Protein AF-A0A9Q3B986-F1 (afdb_monomer_lite)

Structure (mmCIF, N/CA/C/O backbone):
data_AF-A0A9Q3B986-F1
#
_entry.id   AF-A0A9Q3B986-F1
#
loop_
_atom_site.group_PDB
_atom_site.id
_atom_site.type_symbol
_atom_site.label_atom_id
_atom_site.label_alt_id
_atom_site.label_comp_id
_atom_site.label_asym_id
_atom_site.label_entity_id
_atom_site.label_seq_id
_atom_site.pdbx_PDB_ins_code
_atom_site.Cartn_x
_atom_site.Cartn_y
_atom_site.Cartn_z
_atom_site.occupancy
_atom_site.B_iso_or_equiv
_atom_site.auth_seq_id
_atom_site.auth_comp_id
_atom_site.auth_asym_id
_atom_site.auth_atom_id
_atom_site.pdbx_PDB_model_num
ATOM 1 N N . MET A 1 1 ? 5.944 -18.901 -6.365 1.00 56.12 1 MET A N 1
ATOM 2 C CA . MET A 1 1 ? 6.636 -17.695 -5.849 1.00 56.12 1 MET A CA 1
ATOM 3 C C . MET A 1 1 ? 8.164 -17.762 -5.962 1.00 56.12 1 MET A C 1
ATOM 5 O O . MET A 1 1 ? 8.717 -16.935 -6.670 1.00 56.12 1 MET A O 1
ATOM 9 N N . GLN A 1 2 ? 8.873 -18.725 -5.345 1.00 60.28 2 GLN A N 1
ATOM 10 C CA . GLN A 1 2 ? 10.350 -18.804 -5.458 1.00 60.28 2 GLN A CA 1
ATOM 11 C C . GLN A 1 2 ? 10.852 -18.953 -6.907 1.00 60.28 2 GLN A C 1
ATOM 13 O O . GLN A 1 2 ? 11.897 -18.411 -7.258 1.00 60.28 2 GLN A O 1
ATOM 18 N N . GLN A 1 3 ? 10.091 -19.646 -7.758 1.00 67.38 3 GLN A N 1
ATOM 19 C CA . GLN A 1 3 ? 10.467 -19.887 -9.152 1.00 67.38 3 GLN A CA 1
ATOM 20 C C . GLN A 1 3 ? 10.405 -18.614 -10.018 1.00 67.38 3 GLN A C 1
ATOM 22 O O . GLN A 1 3 ? 11.360 -18.342 -10.735 1.00 67.38 3 GLN A O 1
ATOM 27 N N . GLU A 1 4 ? 9.364 -17.781 -9.888 1.00 67.56 4 GLU A N 1
ATOM 28 C CA . GLU A 1 4 ? 9.246 -16.496 -10.610 1.00 67.56 4 GLU A CA 1
ATOM 29 C C . GLU A 1 4 ? 10.323 -15.491 -10.194 1.00 67.56 4 GLU A C 1
ATOM 31 O O . GLU A 1 4 ? 10.948 -14.864 -11.045 1.00 67.56 4 GLU A O 1
ATOM 36 N N . TYR A 1 5 ? 10.608 -15.387 -8.892 1.00 70.44 5 TYR A N 1
ATOM 37 C CA . TYR A 1 5 ? 11.713 -14.560 -8.400 1.00 70.44 5 TYR A CA 1
ATOM 38 C C . TYR A 1 5 ? 13.069 -15.043 -8.918 1.00 70.44 5 TYR A C 1
ATOM 40 O O . TYR A 1 5 ? 13.911 -14.229 -9.289 1.00 70.44 5 TYR A O 1
ATOM 48 N N . SER A 1 6 ? 13.283 -16.362 -8.964 1.00 77.69 6 SER A N 1
ATOM 49 C CA . SER A 1 6 ? 14.508 -16.939 -9.523 1.00 77.69 6 SER A CA 1
ATOM 50 C C . SER A 1 6 ? 14.658 -16.597 -11.005 1.00 77.69 6 SER A C 1
ATOM 52 O O . SER A 1 6 ? 15.752 -16.232 -11.433 1.00 77.69 6 SER A O 1
ATOM 54 N N . THR A 1 7 ? 13.570 -16.656 -11.776 1.00 82.25 7 THR A N 1
ATOM 55 C CA . THR A 1 7 ? 13.561 -16.271 -13.192 1.00 82.25 7 THR A CA 1
ATOM 56 C C . THR A 1 7 ? 13.873 -14.786 -13.369 1.00 82.25 7 THR A C 1
ATOM 58 O O . THR A 1 7 ? 14.838 -14.463 -14.058 1.00 82.25 7 THR A O 1
ATOM 61 N N . LEU A 1 8 ? 13.163 -13.887 -12.678 1.00 78.56 8 LEU A N 1
ATOM 62 C CA . LEU A 1 8 ? 13.406 -12.439 -12.762 1.00 78.56 8 LEU A CA 1
ATOM 63 C C . LEU A 1 8 ? 14.832 -12.060 -12.343 1.00 78.56 8 LEU A C 1
ATOM 65 O O . LEU A 1 8 ? 15.466 -11.199 -12.952 1.00 78.56 8 LEU A O 1
ATOM 69 N N . TYR A 1 9 ? 15.375 -12.724 -11.321 1.00 78.56 9 TYR A N 1
ATOM 70 C CA . TYR A 1 9 ? 16.749 -12.491 -10.891 1.00 78.56 9 TYR A CA 1
ATOM 71 C C . TYR A 1 9 ? 17.770 -12.954 -11.941 1.00 78.56 9 TYR A C 1
ATOM 73 O O . TYR A 1 9 ? 18.740 -12.245 -12.210 1.00 78.56 9 TYR A O 1
ATOM 81 N N . LYS A 1 10 ? 17.543 -14.107 -12.586 1.00 82.69 10 LYS A N 1
ATOM 82 C CA . LYS A 1 10 ? 18.378 -14.582 -13.703 1.00 82.69 10 LYS A CA 1
ATOM 83 C C . LYS A 1 10 ? 18.312 -13.632 -14.901 1.00 82.69 10 LYS A C 1
ATOM 85 O O . LYS A 1 10 ? 19.354 -13.304 -15.468 1.00 82.69 10 LYS A O 1
ATOM 90 N N . GLU A 1 11 ? 17.122 -13.145 -15.248 1.00 79.50 11 GLU A N 1
ATOM 91 C CA . GLU A 1 11 ? 16.932 -12.138 -16.299 1.00 79.50 11 GLU A CA 1
ATOM 92 C C . GLU A 1 11 ? 17.700 -10.852 -15.985 1.00 79.50 11 GLU A C 1
ATOM 94 O O . GLU A 1 11 ? 18.452 -10.357 -16.829 1.00 79.50 11 GLU A O 1
ATOM 99 N N . PHE A 1 12 ? 17.606 -10.357 -14.748 1.00 79.38 12 PHE A N 1
ATOM 100 C CA . PHE A 1 12 ? 18.385 -9.211 -14.288 1.00 79.38 12 PHE A CA 1
ATOM 101 C C . PHE A 1 12 ? 19.894 -9.437 -14.431 1.00 79.38 12 PHE A C 1
ATOM 103 O O . PHE A 1 12 ? 20.585 -8.594 -15.006 1.00 79.38 12 PHE A O 1
ATOM 110 N N . LEU A 1 13 ? 20.419 -10.579 -13.976 1.00 81.50 13 LEU A N 1
ATOM 111 C CA . LEU A 1 13 ? 21.844 -10.886 -14.128 1.00 81.50 13 LEU A CA 1
ATOM 112 C C . LEU A 1 13 ? 22.276 -10.877 -15.601 1.00 81.50 13 LEU A C 1
ATOM 114 O O . LEU A 1 13 ? 23.332 -10.329 -15.915 1.00 81.50 13 LEU A O 1
ATOM 118 N N . SER A 1 14 ? 21.438 -11.406 -16.498 1.00 79.94 14 SER A N 1
ATOM 119 C CA . SER A 1 14 ? 21.703 -11.429 -17.942 1.00 79.94 14 SER A CA 1
ATOM 120 C C . SER A 1 14 ? 21.610 -10.054 -18.615 1.00 79.94 14 SER A C 1
ATOM 122 O O . SER A 1 14 ? 22.252 -9.830 -19.635 1.00 79.94 14 SER A O 1
ATOM 124 N N . SER A 1 15 ? 20.842 -9.113 -18.056 1.00 76.88 15 SER A N 1
ATOM 125 C CA . SER A 1 15 ? 20.649 -7.781 -18.650 1.00 76.88 15 SER A CA 1
ATOM 126 C C . SER A 1 15 ? 21.827 -6.831 -18.495 1.00 76.88 15 SER A C 1
ATOM 128 O O . SER A 1 15 ? 21.929 -5.863 -19.244 1.00 76.88 15 SER A O 1
ATOM 130 N N . LYS A 1 16 ? 22.755 -7.117 -17.573 1.00 72.81 16 LYS A N 1
ATOM 131 C CA . LYS A 1 16 ? 23.947 -6.284 -17.351 1.00 72.81 16 LYS A CA 1
ATOM 132 C C . LYS A 1 16 ? 24.816 -6.129 -18.604 1.00 72.81 16 LYS A C 1
ATOM 134 O O . LYS A 1 16 ? 25.540 -5.146 -18.710 1.00 72.81 16 LYS A O 1
ATOM 139 N N . SER A 1 17 ? 24.741 -7.075 -19.541 1.00 72.56 17 SER A N 1
ATOM 140 C CA . SER A 1 17 ? 25.486 -7.062 -20.804 1.00 72.56 17 SER A CA 1
ATOM 141 C C . SER A 1 17 ? 24.682 -6.561 -22.010 1.00 72.56 17 SER A C 1
ATOM 143 O O . SER A 1 17 ? 25.245 -6.458 -23.096 1.00 72.56 17 SER A O 1
ATOM 145 N N . LYS A 1 18 ? 23.389 -6.243 -21.853 1.00 72.25 18 LYS A N 1
ATOM 146 C CA . LYS A 1 18 ? 22.462 -5.960 -22.968 1.00 72.25 18 LYS A CA 1
ATOM 147 C C . LYS A 1 18 ? 22.098 -4.476 -23.140 1.00 72.25 18 LYS A C 1
ATOM 149 O O . LYS A 1 18 ? 21.219 -4.133 -23.922 1.00 72.25 18 LYS A O 1
ATOM 154 N N . GLY A 1 19 ? 22.798 -3.588 -22.435 1.00 78.12 19 GLY A N 1
ATOM 155 C CA . GLY A 1 19 ? 22.613 -2.137 -22.520 1.00 78.12 19 GLY A CA 1
ATOM 156 C C . GLY A 1 19 ? 21.690 -1.552 -21.437 1.00 78.12 19 GLY A C 1
ATOM 157 O O . GLY A 1 19 ? 21.010 -2.284 -20.714 1.00 78.12 19 GLY A O 1
ATOM 158 N N . PRO A 1 20 ? 21.677 -0.214 -21.289 1.00 81.56 20 PRO A N 1
ATOM 159 C CA . PRO A 1 20 ? 21.067 0.460 -20.141 1.00 81.56 20 PRO A CA 1
ATOM 160 C C . PRO A 1 20 ? 19.541 0.295 -20.067 1.00 81.56 20 PRO A C 1
ATOM 162 O O . PRO A 1 20 ? 19.013 0.122 -18.973 1.00 81.56 20 PRO A O 1
ATOM 165 N N . GLY A 1 21 ? 18.829 0.289 -21.200 1.00 82.88 21 GLY A N 1
ATOM 166 C CA . GLY A 1 21 ? 17.364 0.167 -21.216 1.00 82.88 21 GLY A CA 1
ATOM 167 C C . GLY A 1 21 ? 16.858 -1.153 -20.622 1.00 82.88 21 GLY A C 1
ATOM 168 O O . GLY A 1 21 ? 16.011 -1.157 -19.730 1.00 82.88 21 GLY A O 1
ATOM 169 N N . GLU A 1 22 ? 17.424 -2.286 -21.051 1.00 79.75 22 GLU A N 1
ATOM 170 C CA . GLU A 1 22 ? 17.047 -3.609 -20.532 1.00 79.75 22 GLU A CA 1
ATOM 171 C C . GLU A 1 22 ? 17.463 -3.793 -19.066 1.00 79.75 22 GLU A C 1
ATOM 173 O O . GLU A 1 22 ? 16.724 -4.393 -18.281 1.00 79.75 22 GLU A O 1
ATOM 178 N N . PHE A 1 23 ? 18.600 -3.216 -18.672 1.00 79.81 23 PHE A N 1
ATOM 179 C CA . PHE A 1 23 ? 19.047 -3.202 -17.283 1.00 79.81 23 PHE A CA 1
ATOM 180 C C . PHE A 1 23 ? 18.061 -2.466 -16.362 1.00 79.81 23 PHE A C 1
ATOM 182 O O . PHE A 1 23 ? 17.619 -3.035 -15.361 1.00 79.81 23 PHE A O 1
ATOM 189 N N . PHE A 1 24 ? 17.661 -1.235 -16.704 1.00 82.88 24 PHE A N 1
ATOM 190 C CA . PHE A 1 24 ? 16.711 -0.463 -15.894 1.00 82.88 24 PHE A CA 1
ATOM 191 C C . PHE A 1 24 ? 15.322 -1.100 -15.856 1.00 82.88 24 PHE A C 1
ATOM 193 O O . PHE A 1 24 ? 14.713 -1.164 -14.787 1.00 82.88 24 PHE A O 1
ATOM 200 N N . ARG A 1 25 ? 14.849 -1.653 -16.979 1.00 84.06 25 ARG A N 1
ATOM 201 C CA . ARG A 1 25 ? 13.587 -2.404 -17.026 1.00 84.06 25 ARG A CA 1
ATOM 202 C C . ARG A 1 25 ? 13.590 -3.578 -16.047 1.00 84.06 25 ARG A C 1
ATOM 204 O O . ARG A 1 25 ? 12.630 -3.765 -15.302 1.00 84.06 25 ARG A O 1
ATOM 211 N N . ASN A 1 26 ? 14.677 -4.347 -16.001 1.00 83.12 26 ASN A N 1
ATOM 212 C CA . ASN A 1 26 ? 14.770 -5.500 -15.107 1.00 83.12 26 ASN A CA 1
ATOM 213 C C . ASN A 1 26 ? 14.962 -5.101 -13.637 1.00 83.12 26 ASN A C 1
ATOM 215 O O . ASN A 1 26 ? 14.425 -5.775 -12.758 1.00 83.12 26 ASN A O 1
ATOM 219 N N . ILE A 1 27 ? 15.641 -3.983 -13.351 1.00 85.56 27 ILE A N 1
ATOM 220 C CA . ILE A 1 27 ? 15.633 -3.391 -12.003 1.00 85.56 27 ILE A CA 1
ATOM 221 C C . ILE A 1 27 ? 14.206 -3.037 -11.589 1.00 85.56 27 ILE A C 1
ATOM 223 O O . ILE A 1 27 ? 13.799 -3.384 -10.482 1.00 85.56 27 ILE A O 1
ATOM 227 N N . ASN A 1 28 ? 13.442 -2.383 -12.465 1.00 84.69 28 ASN A N 1
ATOM 228 C CA . ASN A 1 28 ? 12.075 -1.980 -12.159 1.00 84.69 28 ASN A CA 1
ATOM 229 C C . ASN A 1 28 ? 11.180 -3.201 -11.879 1.00 84.69 28 ASN A C 1
ATOM 231 O O . ASN A 1 28 ? 10.502 -3.253 -10.853 1.00 84.69 28 ASN A O 1
ATOM 235 N N . LYS A 1 29 ? 11.278 -4.252 -12.709 1.00 84.44 29 LYS A N 1
ATOM 236 C CA . LYS A 1 29 ? 10.604 -5.545 -12.477 1.00 84.44 29 LYS A CA 1
ATOM 237 C C . LYS A 1 29 ? 10.933 -6.128 -11.105 1.00 84.44 29 LYS A C 1
ATOM 239 O O . LYS A 1 29 ? 10.025 -6.519 -10.371 1.00 84.44 29 LYS A O 1
ATOM 244 N N . LEU A 1 30 ? 12.216 -6.144 -10.733 1.00 86.56 30 LEU A N 1
ATOM 245 C CA . LEU A 1 30 ? 12.651 -6.626 -9.423 1.00 86.56 30 LEU A CA 1
ATOM 246 C C . LEU A 1 30 ? 12.109 -5.767 -8.275 1.00 86.56 30 LEU A C 1
ATOM 248 O O . LEU A 1 30 ? 11.679 -6.308 -7.257 1.00 86.56 30 LEU A O 1
ATOM 252 N N . GLN A 1 31 ? 12.106 -4.440 -8.416 1.00 87.69 31 GLN A N 1
ATOM 253 C CA . GLN A 1 31 ? 11.558 -3.528 -7.407 1.00 87.69 31 GLN A CA 1
ATOM 254 C C . GLN A 1 31 ? 10.060 -3.762 -7.192 1.00 87.69 31 GLN A C 1
ATOM 256 O O . GLN A 1 31 ? 9.601 -3.835 -6.050 1.00 87.69 31 GLN A O 1
ATOM 261 N N . ILE A 1 32 ? 9.311 -3.913 -8.282 1.00 87.50 32 ILE A N 1
ATOM 262 C CA . ILE A 1 32 ? 7.867 -4.139 -8.286 1.00 87.50 32 ILE A CA 1
ATOM 263 C C . ILE A 1 32 ? 7.536 -5.491 -7.651 1.00 87.50 32 ILE A C 1
ATOM 265 O O . ILE A 1 32 ? 6.763 -5.541 -6.688 1.00 87.50 32 ILE A O 1
ATOM 269 N N . CYS A 1 33 ? 8.169 -6.578 -8.108 1.00 87.00 33 CYS A N 1
ATOM 270 C CA . CYS A 1 33 ? 7.881 -7.914 -7.590 1.00 87.00 33 CYS A CA 1
ATOM 271 C C . CYS A 1 33 ? 8.244 -8.042 -6.107 1.00 87.00 33 CYS A C 1
ATOM 273 O O . CYS A 1 33 ? 7.479 -8.648 -5.359 1.00 87.00 33 CYS A O 1
ATOM 275 N N . SER A 1 34 ? 9.327 -7.379 -5.665 1.00 89.44 34 SER A N 1
ATOM 276 C CA . SER A 1 34 ? 9.777 -7.325 -4.262 1.00 89.44 34 SER A CA 1
ATOM 277 C C . SER A 1 34 ? 8.752 -6.716 -3.301 1.00 89.44 34 SER A C 1
ATOM 279 O O . SER A 1 34 ? 8.888 -6.860 -2.085 1.00 89.44 34 SER A O 1
ATOM 281 N N . ASN A 1 35 ? 7.746 -5.994 -3.806 1.00 91.00 35 ASN A N 1
ATOM 282 C CA . ASN A 1 35 ? 6.621 -5.540 -2.993 1.00 91.00 35 ASN A CA 1
ATOM 283 C C . ASN A 1 35 ? 5.559 -6.631 -2.853 1.00 91.00 35 ASN A C 1
ATOM 285 O O . ASN A 1 35 ? 5.119 -6.898 -1.736 1.00 91.00 35 ASN A O 1
ATOM 289 N N . HIS A 1 36 ? 5.157 -7.262 -3.957 1.00 90.25 36 HIS A N 1
ATOM 290 C CA . HIS A 1 36 ? 4.198 -8.365 -3.976 1.00 90.25 36 HIS A CA 1
ATOM 291 C C . HIS A 1 36 ? 4.232 -9.075 -5.341 1.00 90.25 36 HIS A C 1
ATOM 293 O O . HIS A 1 36 ? 4.329 -8.416 -6.371 1.00 90.25 36 HIS A O 1
ATOM 299 N N . HIS A 1 37 ? 4.094 -10.405 -5.385 1.00 84.25 37 HIS A N 1
ATOM 300 C CA . HIS A 1 37 ? 4.183 -11.172 -6.642 1.00 84.25 37 HIS A CA 1
ATOM 301 C C . HIS A 1 37 ? 3.116 -10.762 -7.678 1.00 84.25 37 HIS A C 1
ATOM 303 O O . HIS A 1 37 ? 3.424 -10.586 -8.851 1.00 84.25 37 HIS A O 1
ATOM 309 N N . MET A 1 38 ? 1.884 -10.485 -7.236 1.00 84.31 38 MET A N 1
ATOM 310 C CA . MET A 1 38 ? 0.805 -9.981 -8.107 1.00 84.31 38 MET A CA 1
ATOM 311 C C . MET A 1 38 ? 1.071 -8.613 -8.756 1.00 84.31 38 MET A C 1
ATOM 313 O O . MET A 1 38 ? 0.300 -8.188 -9.611 1.00 84.31 38 MET A O 1
ATOM 317 N N . MET A 1 39 ? 2.130 -7.904 -8.357 1.00 84.69 39 MET A N 1
ATOM 318 C CA . MET A 1 39 ? 2.512 -6.639 -8.983 1.00 84.69 39 MET A CA 1
ATOM 319 C C . MET A 1 39 ? 3.213 -6.841 -10.333 1.00 84.69 39 MET A C 1
ATOM 321 O O . MET A 1 39 ? 3.347 -5.894 -11.092 1.00 84.69 39 MET A O 1
ATOM 325 N N . ILE A 1 40 ? 3.666 -8.054 -10.663 1.00 76.81 40 ILE A N 1
ATOM 326 C CA . ILE A 1 40 ? 4.392 -8.314 -11.918 1.00 76.81 40 ILE A CA 1
ATOM 327 C C . ILE A 1 40 ? 3.496 -8.053 -13.140 1.00 76.81 40 ILE A C 1
ATOM 329 O O . ILE A 1 40 ? 3.945 -7.463 -14.121 1.00 76.81 40 ILE A O 1
ATOM 333 N N . ASN A 1 41 ? 2.212 -8.410 -13.052 1.00 63.91 41 ASN A N 1
ATOM 334 C CA . ASN A 1 41 ? 1.269 -8.245 -14.159 1.00 63.91 41 ASN A CA 1
ATOM 335 C C . ASN A 1 41 ? 0.897 -6.780 -14.425 1.00 63.91 41 ASN A C 1
ATOM 337 O O . ASN A 1 41 ? 0.442 -6.483 -15.520 1.00 63.91 41 ASN A O 1
ATOM 341 N N . SER A 1 42 ? 1.141 -5.851 -13.489 1.00 57.78 42 SER A N 1
ATOM 342 C CA . SER A 1 42 ? 0.874 -4.425 -13.733 1.00 57.78 42 SER A CA 1
ATOM 343 C C . SER A 1 42 ? 1.890 -3.766 -14.670 1.00 57.78 42 SER A C 1
ATOM 345 O O . SER A 1 42 ? 1.721 -2.604 -15.015 1.00 57.78 42 SER A O 1
ATOM 347 N N . MET A 1 43 ? 2.966 -4.465 -15.051 1.00 51.56 43 MET A N 1
ATOM 348 C CA . MET A 1 43 ? 3.916 -3.975 -16.057 1.00 51.56 43 MET A CA 1
ATOM 349 C C . MET A 1 43 ? 3.507 -4.328 -17.487 1.00 51.56 43 MET A C 1
ATOM 351 O O . MET A 1 43 ? 3.888 -3.609 -18.402 1.00 51.56 43 MET A O 1
ATOM 355 N N . ALA A 1 44 ? 2.712 -5.387 -17.681 1.00 48.78 44 ALA A N 1
ATOM 356 C CA . ALA A 1 44 ? 2.218 -5.755 -19.008 1.00 48.78 44 ALA A CA 1
ATOM 357 C C . ALA A 1 44 ? 1.320 -4.658 -19.611 1.00 48.78 44 ALA A C 1
ATOM 359 O O . ALA A 1 44 ? 1.290 -4.499 -20.826 1.00 48.78 44 ALA A O 1
ATOM 360 N N . ASP A 1 45 ? 0.665 -3.866 -18.756 1.00 42.19 45 ASP A N 1
ATOM 361 C CA . ASP A 1 45 ? -0.163 -2.729 -19.167 1.00 42.19 45 ASP A CA 1
ATOM 362 C C . ASP A 1 45 ? 0.661 -1.460 -19.466 1.00 42.19 45 ASP A C 1
ATOM 364 O O . ASP A 1 45 ? 0.199 -0.593 -20.200 1.00 42.19 45 ASP A O 1
ATOM 368 N N . ALA A 1 46 ? 1.881 -1.341 -18.926 1.00 46.03 46 ALA A N 1
ATOM 369 C CA . ALA A 1 46 ? 2.747 -0.169 -19.115 1.00 46.03 46 ALA A CA 1
ATOM 370 C C . ALA A 1 46 ? 3.691 -0.299 -20.326 1.00 46.03 46 ALA A C 1
ATOM 372 O O . ALA A 1 46 ? 4.114 0.709 -20.884 1.00 46.03 46 ALA A O 1
ATOM 373 N N . ASP A 1 47 ? 3.998 -1.526 -20.760 1.00 42.97 47 ASP A N 1
ATOM 374 C CA . ASP A 1 47 ? 4.865 -1.803 -21.916 1.00 42.97 47 ASP A CA 1
ATOM 375 C C . ASP A 1 47 ? 4.155 -1.574 -23.283 1.00 42.97 47 ASP A C 1
ATOM 377 O O . ASP A 1 47 ? 4.757 -1.802 -24.333 1.00 42.97 47 ASP A O 1
ATOM 381 N N . LEU A 1 48 ? 2.891 -1.117 -23.303 1.00 40.09 48 LEU A N 1
ATOM 382 C CA . LEU A 1 48 ? 2.136 -0.804 -24.531 1.00 40.09 48 LEU A CA 1
ATOM 383 C C . LEU A 1 48 ? 2.215 0.667 -24.983 1.00 40.09 48 LEU A C 1
ATOM 385 O O . LEU A 1 48 ? 1.746 0.968 -26.078 1.00 40.09 48 LEU A O 1
ATOM 389 N N . GLU A 1 49 ? 2.807 1.580 -24.206 1.00 43.34 49 GLU A N 1
ATOM 390 C CA . GLU A 1 49 ? 2.807 3.016 -24.555 1.00 43.34 49 GLU A CA 1
ATOM 391 C C . GLU A 1 49 ? 3.984 3.484 -25.437 1.00 43.34 49 GLU A C 1
ATOM 393 O O . GLU A 1 49 ? 4.017 4.644 -25.840 1.00 43.34 49 GLU A O 1
ATOM 398 N N . ASP A 1 50 ? 4.901 2.593 -25.831 1.00 40.75 50 ASP A N 1
ATOM 399 C CA . ASP A 1 50 ? 6.050 2.940 -26.691 1.00 40.75 50 ASP A CA 1
ATOM 400 C C . ASP A 1 50 ? 5.806 2.729 -28.204 1.00 40.75 50 ASP A C 1
ATOM 402 O O . ASP A 1 50 ? 6.756 2.704 -28.988 1.00 40.75 50 ASP A O 1
ATOM 406 N N . ASN A 1 51 ? 4.551 2.616 -28.661 1.00 37.41 51 ASN A N 1
ATOM 407 C CA . ASN A 1 51 ? 4.231 2.611 -30.096 1.00 37.41 51 ASN A CA 1
ATOM 408 C C . ASN A 1 51 ? 3.173 3.663 -30.466 1.00 37.41 51 ASN A C 1
ATOM 410 O O . ASN A 1 51 ? 2.030 3.620 -30.029 1.00 37.41 51 ASN A O 1
ATOM 414 N N . GLU A 1 52 ? 3.626 4.599 -31.297 1.00 39.78 52 GLU A N 1
ATOM 415 C CA . GLU A 1 52 ? 2.937 5.623 -32.085 1.00 39.78 52 GLU A CA 1
ATOM 416 C C . GLU A 1 52 ? 1.392 5.624 -32.142 1.00 39.78 52 GLU A C 1
ATOM 418 O O . GLU A 1 52 ? 0.752 4.670 -32.576 1.00 39.78 52 GLU A O 1
ATOM 423 N N . GLY A 1 53 ? 0.817 6.819 -31.946 1.00 32.47 53 GLY A N 1
ATOM 424 C CA . GLY A 1 53 ? -0.364 7.252 -32.702 1.00 32.47 53 GLY A CA 1
ATOM 425 C C . GLY A 1 53 ? -1.680 7.333 -31.925 1.00 32.47 53 GLY A C 1
ATOM 426 O O . GLY A 1 53 ? -2.161 6.376 -31.335 1.00 32.47 53 GLY A O 1
ATOM 427 N N . ARG A 1 54 ? -2.300 8.518 -31.993 1.00 42.31 54 ARG A N 1
ATOM 428 C CA . ARG A 1 54 ? -3.672 8.837 -31.563 1.00 42.31 54 ARG A CA 1
ATOM 429 C C . ARG A 1 54 ? -4.662 7.669 -31.702 1.00 42.31 54 ARG A C 1
ATOM 431 O O . ARG A 1 54 ? -4.987 7.272 -32.817 1.00 42.31 54 ARG A O 1
ATOM 438 N N . SER A 1 55 ? -5.308 7.316 -30.594 1.00 31.53 55 SER A N 1
ATOM 439 C CA . SER A 1 55 ? -6.714 6.912 -30.592 1.00 31.53 55 SER A CA 1
ATOM 440 C C . SER A 1 55 ? -7.380 7.371 -29.296 1.00 31.53 55 SER A C 1
ATOM 442 O O . SER A 1 55 ? -7.045 6.924 -28.204 1.00 31.53 55 SER A O 1
ATOM 444 N N . THR A 1 56 ? -8.316 8.309 -29.423 1.00 41.59 56 THR A N 1
ATOM 445 C CA . THR A 1 56 ? -9.386 8.541 -28.452 1.00 41.59 56 THR A CA 1
ATOM 446 C C . THR A 1 56 ? -10.244 7.285 -28.382 1.00 41.59 56 THR A C 1
ATOM 448 O O . THR A 1 56 ? -11.069 7.057 -29.266 1.00 41.59 56 THR A O 1
ATOM 451 N N . GLN A 1 57 ? -10.071 6.492 -27.331 1.00 32.34 57 GLN A N 1
ATOM 452 C CA . GLN A 1 57 ? -11.074 5.530 -26.899 1.00 32.34 57 GLN A CA 1
ATOM 453 C C . GLN A 1 57 ? -11.232 5.628 -25.387 1.00 32.34 57 GLN A C 1
ATOM 455 O O . GLN A 1 57 ? -10.285 5.422 -24.629 1.00 32.34 57 GLN A O 1
ATOM 460 N N . ASP A 1 58 ? -12.454 5.983 -24.991 1.00 36.41 58 ASP A N 1
ATOM 461 C CA . ASP A 1 58 ? -12.997 5.864 -23.646 1.00 36.41 58 ASP A CA 1
ATOM 462 C C . ASP A 1 58 ? -12.789 4.444 -23.121 1.00 36.41 58 ASP A C 1
ATOM 464 O O . ASP A 1 58 ? -13.631 3.566 -23.291 1.00 36.41 58 ASP A O 1
ATOM 468 N N . ASN A 1 59 ? -11.671 4.225 -22.444 1.00 32.38 59 ASN A N 1
ATOM 469 C CA . ASN A 1 59 ? -11.474 3.058 -21.611 1.00 32.38 59 ASN A CA 1
ATOM 470 C C . ASN A 1 59 ? -11.371 3.575 -20.185 1.00 32.38 59 ASN A C 1
ATOM 472 O O . ASN A 1 59 ? -10.285 3.814 -19.660 1.00 32.38 59 ASN A O 1
ATOM 476 N N . SER A 1 60 ? -12.537 3.769 -19.562 1.00 36.50 60 SER A N 1
ATOM 477 C CA . SER A 1 60 ? -12.648 3.675 -18.112 1.00 36.50 60 SER A CA 1
ATOM 478 C C . SER A 1 60 ? -11.998 2.351 -17.734 1.00 36.50 60 SER A C 1
ATOM 480 O O . SER A 1 60 ? -12.574 1.282 -17.952 1.00 36.50 60 SER A O 1
ATOM 482 N N . SER A 1 61 ? -10.753 2.420 -17.268 1.00 36.50 61 SER A N 1
ATOM 483 C CA . SER A 1 61 ? -9.993 1.298 -16.748 1.00 36.50 61 SER A CA 1
ATOM 484 C C . SER A 1 61 ? -10.679 0.871 -15.461 1.00 36.50 61 SER A C 1
ATOM 486 O O . SER A 1 61 ? -10.271 1.178 -14.343 1.00 36.50 61 SER A O 1
ATOM 488 N N . THR A 1 62 ? -11.785 0.155 -15.641 1.00 33.62 62 THR A N 1
ATOM 489 C CA . THR A 1 62 ? -12.340 -0.734 -14.645 1.00 33.62 62 THR A CA 1
ATOM 490 C C . THR A 1 62 ? -11.241 -1.754 -14.434 1.00 33.62 62 THR A C 1
ATOM 492 O O . THR A 1 62 ? -11.152 -2.742 -15.156 1.00 33.62 62 THR A O 1
ATOM 495 N N . ILE A 1 63 ? -10.333 -1.454 -13.503 1.00 46.41 63 ILE A N 1
ATOM 496 C CA . ILE A 1 63 ? -9.456 -2.440 -12.897 1.00 46.41 63 ILE A CA 1
ATOM 497 C C . ILE A 1 63 ? -10.424 -3.528 -12.470 1.00 46.41 63 ILE A C 1
ATOM 499 O O . ILE A 1 63 ? -11.171 -3.340 -11.509 1.00 46.41 63 ILE A O 1
ATOM 503 N N . THR A 1 64 ? -10.485 -4.615 -13.234 1.00 39.47 64 THR A N 1
ATOM 504 C CA . THR A 1 64 ? -11.220 -5.809 -12.859 1.00 39.47 64 THR A CA 1
ATOM 505 C C . THR A 1 64 ? -10.556 -6.225 -11.562 1.00 39.47 64 THR A C 1
ATOM 507 O O . THR A 1 64 ? -9.449 -6.761 -11.564 1.00 39.47 64 THR A O 1
ATOM 510 N N . GLN A 1 65 ? -11.144 -5.821 -10.435 1.00 52.25 65 GLN A N 1
ATOM 511 C CA . GLN A 1 65 ? -10.644 -6.147 -9.116 1.00 52.25 65 GLN A CA 1
ATOM 512 C C . GLN A 1 65 ? -10.850 -7.647 -8.991 1.00 52.25 65 GLN A C 1
ATOM 514 O O . GLN A 1 65 ? -11.895 -8.107 -8.543 1.00 52.25 65 GLN A O 1
ATOM 519 N N . THR A 1 66 ? -9.874 -8.427 -9.464 1.00 56.91 66 THR A N 1
ATOM 520 C CA . THR A 1 66 ? -9.737 -9.818 -9.065 1.00 56.91 66 THR A CA 1
ATOM 521 C C . THR A 1 66 ? -9.866 -9.796 -7.554 1.00 56.91 66 THR A C 1
ATOM 523 O O . THR A 1 66 ? -9.120 -9.066 -6.900 1.00 56.91 66 THR A O 1
ATOM 526 N N . ILE A 1 67 ? -10.865 -10.495 -7.022 1.00 65.81 67 ILE A N 1
ATOM 527 C CA . ILE A 1 67 ? -11.083 -10.579 -5.583 1.00 65.81 67 ILE A CA 1
ATOM 528 C C . ILE A 1 67 ? -9.813 -11.215 -5.016 1.00 65.81 67 ILE A C 1
ATOM 530 O O . ILE A 1 67 ? -9.569 -12.400 -5.225 1.00 65.81 67 ILE A O 1
ATOM 534 N N . VAL A 1 68 ? -8.955 -10.399 -4.405 1.00 81.12 68 VAL A N 1
ATOM 535 C CA . VAL A 1 68 ? -7.721 -10.860 -3.770 1.00 81.12 68 VAL A CA 1
ATOM 536 C C . VAL A 1 68 ? -8.055 -11.124 -2.313 1.00 81.12 68 VAL A C 1
ATOM 538 O O . VAL A 1 68 ? -8.488 -10.214 -1.604 1.00 81.12 68 VAL A O 1
ATOM 541 N N . ASP A 1 69 ? -7.891 -12.367 -1.874 1.00 88.00 69 ASP A N 1
ATOM 542 C CA . ASP A 1 69 ? -8.059 -12.711 -0.468 1.00 88.00 69 ASP A CA 1
ATOM 543 C C . ASP A 1 69 ? -6.902 -12.170 0.392 1.00 88.00 69 ASP A C 1
ATOM 545 O O . ASP A 1 69 ? -5.816 -11.811 -0.076 1.00 88.00 69 ASP A O 1
ATOM 549 N N . VAL A 1 70 ? -7.157 -12.090 1.697 1.00 88.25 70 VAL A N 1
ATOM 550 C CA . VAL A 1 70 ? -6.194 -11.562 2.670 1.00 88.25 70 VAL A CA 1
ATOM 551 C C . VAL A 1 70 ? -4.940 -12.429 2.734 1.00 88.25 70 VAL A C 1
ATOM 553 O O . VAL A 1 70 ? -3.847 -11.886 2.896 1.00 88.25 70 VAL A O 1
ATOM 556 N N . GLU A 1 71 ? -5.085 -13.749 2.589 1.00 91.06 71 GLU A N 1
ATOM 557 C CA . GLU A 1 71 ? -3.986 -14.721 2.636 1.00 91.06 71 GLU A CA 1
ATOM 558 C C . GLU A 1 71 ? -2.961 -14.433 1.538 1.00 91.06 71 GLU A C 1
ATOM 560 O O . GLU A 1 71 ? -1.760 -14.358 1.797 1.00 91.06 71 GLU A O 1
ATOM 565 N N . THR A 1 72 ? -3.445 -14.144 0.335 1.00 90.06 72 THR A N 1
ATOM 566 C CA . THR A 1 72 ? -2.650 -13.749 -0.818 1.00 90.06 72 THR A CA 1
ATOM 567 C C . THR A 1 72 ? -1.919 -12.443 -0.541 1.00 90.06 72 THR A C 1
ATOM 569 O O . THR A 1 72 ? -0.709 -12.382 -0.760 1.00 90.06 72 THR A O 1
ATOM 572 N N . CYS A 1 73 ? -2.596 -11.425 0.005 1.00 90.06 73 CYS A N 1
ATOM 573 C CA . CYS A 1 73 ? -1.967 -10.144 0.346 1.00 90.06 73 CYS A CA 1
ATOM 574 C C . CYS A 1 73 ? -0.815 -10.296 1.356 1.00 90.06 73 CYS A C 1
ATOM 576 O O . CYS A 1 73 ? 0.248 -9.688 1.190 1.00 90.06 73 CYS A O 1
ATOM 578 N N . ILE A 1 74 ? -0.998 -11.108 2.403 1.00 91.94 74 ILE A N 1
ATOM 579 C CA . ILE A 1 74 ? 0.013 -11.290 3.460 1.00 91.94 74 ILE A CA 1
ATOM 580 C C . ILE A 1 74 ? 1.172 -12.208 3.051 1.00 91.94 74 ILE A C 1
ATOM 582 O O . ILE A 1 74 ? 2.160 -12.289 3.781 1.00 91.94 74 ILE A O 1
ATOM 586 N N . MET A 1 75 ? 1.128 -12.826 1.864 1.00 91.50 75 MET A N 1
ATOM 587 C CA . MET A 1 75 ? 2.307 -13.478 1.283 1.00 91.50 75 MET A CA 1
ATOM 588 C C . MET A 1 75 ? 3.452 -12.485 1.029 1.00 91.50 75 MET A C 1
ATOM 590 O O . MET A 1 75 ? 4.617 -12.884 0.959 1.00 91.50 75 MET A O 1
ATOM 594 N N . SER A 1 76 ? 3.154 -11.185 0.908 1.00 92.88 76 SER A N 1
ATOM 595 C CA . SER A 1 76 ? 4.177 -10.142 0.975 1.00 92.88 76 SER A CA 1
ATOM 596 C C . SER A 1 76 ? 4.656 -9.948 2.408 1.00 92.88 76 SER A C 1
ATOM 598 O O . SER A 1 76 ? 3.902 -9.521 3.285 1.00 92.88 76 SER A O 1
ATOM 600 N N . SER A 1 77 ? 5.959 -10.134 2.627 1.00 93.75 77 SER A N 1
ATOM 601 C CA . SER A 1 77 ? 6.585 -9.843 3.918 1.00 93.75 77 SER A CA 1
ATOM 602 C C . SER A 1 77 ? 6.387 -8.385 4.343 1.00 93.75 77 SER A C 1
ATOM 604 O O . SER A 1 77 ? 6.249 -8.125 5.537 1.00 93.75 77 SER A O 1
ATOM 606 N N . LYS A 1 78 ? 6.311 -7.435 3.399 1.00 95.38 78 LYS A N 1
ATOM 607 C CA . LYS A 1 78 ? 6.069 -6.014 3.695 1.00 95.38 78 LYS A CA 1
ATOM 608 C C . LYS A 1 78 ? 4.654 -5.783 4.224 1.00 95.38 78 LYS A C 1
ATOM 610 O O . LYS A 1 78 ? 4.500 -5.121 5.248 1.00 95.38 78 LYS A O 1
ATOM 615 N N . ILE A 1 79 ? 3.640 -6.360 3.572 1.00 95.25 79 ILE A N 1
ATOM 616 C CA . ILE A 1 79 ? 2.240 -6.252 4.016 1.00 95.25 79 ILE A CA 1
ATOM 617 C C . ILE A 1 79 ? 2.051 -6.972 5.356 1.00 95.25 79 ILE A C 1
ATOM 619 O O . ILE A 1 79 ? 1.459 -6.404 6.270 1.00 95.25 79 ILE A O 1
ATOM 623 N N . ALA A 1 80 ? 2.619 -8.170 5.523 1.00 95.50 80 ALA A N 1
ATOM 624 C CA . ALA A 1 80 ? 2.555 -8.907 6.785 1.00 95.50 80 ALA A CA 1
ATOM 625 C C . ALA A 1 80 ? 3.167 -8.117 7.960 1.00 95.50 80 ALA A C 1
ATOM 627 O O . ALA A 1 80 ? 2.568 -8.031 9.035 1.00 95.50 80 ALA A O 1
ATOM 628 N N . HIS A 1 81 ? 4.334 -7.490 7.765 1.00 96.50 81 HIS A N 1
ATOM 629 C CA . HIS A 1 81 ? 4.965 -6.654 8.795 1.00 96.50 81 HIS A CA 1
ATOM 630 C C . HIS A 1 81 ? 4.176 -5.376 9.089 1.00 96.50 81 HIS A C 1
ATOM 632 O O . HIS A 1 81 ? 4.056 -4.992 10.258 1.00 96.50 81 HIS A O 1
ATOM 638 N N . LEU A 1 82 ? 3.623 -4.731 8.058 1.00 95.75 82 LEU A N 1
ATOM 639 C CA . LEU A 1 82 ? 2.739 -3.581 8.226 1.00 95.75 82 LEU A CA 1
ATOM 640 C C . LEU A 1 82 ? 1.520 -3.966 9.070 1.00 95.75 82 LEU A C 1
ATOM 642 O O . LEU A 1 82 ? 1.272 -3.338 10.097 1.00 95.75 82 LEU A O 1
ATOM 646 N N . LEU A 1 83 ? 0.816 -5.039 8.699 1.00 95.25 83 LEU A N 1
ATOM 647 C CA . LEU A 1 83 ? -0.359 -5.516 9.423 1.00 95.25 83 LEU A CA 1
ATOM 648 C C . LEU A 1 83 ? -0.026 -5.839 10.882 1.00 95.25 83 LEU A C 1
ATOM 650 O O . LEU A 1 83 ? -0.716 -5.378 11.788 1.00 95.25 83 LEU A O 1
ATOM 654 N N . LYS A 1 84 ? 1.069 -6.565 11.129 1.00 95.12 84 LYS A N 1
ATOM 655 C CA . LYS A 1 84 ? 1.540 -6.866 12.488 1.00 95.12 84 LYS A CA 1
ATOM 656 C C . LYS A 1 84 ? 1.770 -5.594 13.311 1.00 95.12 84 LYS A C 1
ATOM 658 O O . LYS A 1 84 ? 1.407 -5.550 14.485 1.00 95.12 84 LYS A O 1
ATOM 663 N N . SER A 1 85 ? 2.358 -4.565 12.703 1.00 94.00 85 SER A N 1
ATOM 664 C CA . SER A 1 85 ? 2.627 -3.288 13.373 1.00 94.00 85 SER A CA 1
ATOM 665 C C . SER A 1 85 ? 1.335 -2.535 13.692 1.00 94.00 85 SER A C 1
ATOM 667 O O . SER A 1 85 ? 1.162 -2.066 14.815 1.00 94.00 85 SER A O 1
ATOM 669 N N . LEU A 1 86 ? 0.391 -2.491 12.748 1.00 93.38 86 LEU A N 1
ATOM 670 C CA . LEU A 1 86 ? -0.917 -1.868 12.950 1.00 93.38 86 LEU A CA 1
ATOM 671 C C . LEU A 1 86 ? -1.730 -2.583 14.039 1.00 93.38 86 LEU A C 1
ATOM 673 O O . LEU A 1 86 ? -2.310 -1.929 14.901 1.00 93.38 86 LEU A O 1
ATOM 677 N N . LEU A 1 87 ? -1.730 -3.919 14.054 1.00 92.94 87 LEU A N 1
ATOM 678 C CA . LEU A 1 87 ? -2.418 -4.708 15.080 1.00 92.94 87 LEU A CA 1
ATOM 679 C C . LEU A 1 87 ? -1.808 -4.504 16.471 1.00 92.94 87 LEU A C 1
ATOM 681 O O . LEU A 1 87 ? -2.544 -4.355 17.445 1.00 92.94 87 LEU A O 1
ATOM 685 N N . LYS A 1 88 ? -0.474 -4.437 16.568 1.00 91.75 88 LYS A N 1
ATOM 686 C CA . LYS A 1 88 ? 0.215 -4.110 17.824 1.00 91.75 88 LYS A CA 1
ATOM 687 C C . LYS A 1 88 ? -0.195 -2.727 18.335 1.00 91.75 88 LYS A C 1
ATOM 689 O O . LYS A 1 88 ? -0.465 -2.570 19.522 1.00 91.75 88 LYS A O 1
ATOM 694 N N . ASN A 1 89 ? -0.277 -1.745 17.442 1.00 89.06 89 ASN A N 1
ATOM 695 C CA . ASN A 1 89 ? -0.703 -0.391 17.781 1.00 89.06 89 ASN A CA 1
ATOM 696 C C . ASN A 1 89 ? -2.177 -0.339 18.208 1.00 89.06 89 ASN A C 1
ATOM 698 O O . ASN A 1 89 ? -2.493 0.318 19.194 1.00 89.06 89 ASN A O 1
ATOM 702 N N . LYS A 1 90 ? -3.058 -1.097 17.543 1.00 87.00 90 LYS A N 1
ATOM 703 C CA . LYS A 1 90 ? -4.481 -1.225 17.904 1.00 87.00 90 LYS A CA 1
ATOM 704 C C . LYS A 1 90 ? -4.690 -1.789 19.317 1.00 87.00 90 LYS A C 1
ATOM 706 O O . LYS A 1 90 ? -5.669 -1.449 19.968 1.00 87.00 90 LYS A O 1
ATOM 711 N N . GLN A 1 91 ? -3.782 -2.642 19.792 1.00 86.88 91 GLN A N 1
ATOM 712 C CA . GLN A 1 91 ? -3.815 -3.218 21.145 1.00 86.88 91 GLN A CA 1
ATOM 713 C C . GLN A 1 91 ? -3.109 -2.347 22.200 1.00 86.88 91 GLN A C 1
ATOM 715 O O . GLN A 1 91 ? -3.152 -2.662 23.391 1.00 86.88 91 GLN A O 1
ATOM 720 N N . SER A 1 92 ? -2.426 -1.277 21.785 1.00 83.44 92 SER A N 1
ATOM 721 C CA . SER A 1 92 ? -1.688 -0.405 22.694 1.00 83.44 92 SER A CA 1
ATOM 722 C C . SER A 1 92 ? -2.635 0.395 23.589 1.00 83.44 92 SER A C 1
ATOM 724 O O . SER A 1 92 ? -3.673 0.883 23.152 1.00 83.44 92 SER A O 1
ATOM 726 N N . LYS A 1 93 ? -2.242 0.588 24.851 1.00 80.25 93 LYS A N 1
ATOM 727 C CA . LYS A 1 93 ? -2.988 1.404 25.824 1.00 80.25 93 LYS A CA 1
ATOM 728 C C . LYS A 1 93 ? -2.716 2.909 25.691 1.00 80.25 93 LYS A C 1
ATOM 730 O O . LYS A 1 93 ? -3.303 3.691 26.427 1.00 80.25 93 LYS A O 1
ATOM 735 N N . CYS A 1 94 ? -1.840 3.323 24.772 1.00 76.88 94 CYS A N 1
ATOM 736 C CA . CYS A 1 94 ? -1.421 4.721 24.592 1.00 76.88 94 CYS A CA 1
ATOM 737 C C . CYS A 1 94 ? -2.428 5.606 23.828 1.00 76.88 94 CYS A C 1
ATOM 739 O O . CYS A 1 94 ? -2.056 6.685 23.376 1.00 76.88 94 CYS A O 1
ATOM 741 N N . GLY A 1 95 ? -3.686 5.180 23.696 1.00 76.88 95 GLY A N 1
ATOM 742 C CA . GLY A 1 95 ? -4.702 5.886 22.916 1.00 76.88 95 GLY A CA 1
ATOM 743 C C . GLY A 1 95 ? -4.664 5.538 21.423 1.00 76.88 95 GLY A C 1
ATOM 744 O O . GLY A 1 95 ? -3.833 4.735 20.985 1.00 76.88 95 GLY A O 1
ATOM 745 N N . PRO A 1 96 ? -5.597 6.096 20.635 1.00 80.50 96 PRO A N 1
ATOM 746 C CA . PRO A 1 96 ? -5.682 5.807 19.215 1.00 80.50 96 PRO A CA 1
ATOM 747 C C . PRO A 1 96 ? -4.463 6.371 18.480 1.00 80.50 96 PRO A C 1
ATOM 749 O O . PRO A 1 96 ? -4.007 7.487 18.731 1.00 80.50 96 PRO A O 1
ATOM 752 N N . THR A 1 97 ? -3.912 5.569 17.571 1.00 87.06 97 THR A N 1
ATOM 753 C CA . THR A 1 97 ? -2.749 5.939 16.761 1.00 87.06 97 THR A CA 1
ATOM 754 C C . THR A 1 97 ? -3.113 5.870 15.290 1.00 87.06 97 THR A C 1
ATOM 756 O O . THR A 1 97 ? -3.792 4.949 14.839 1.00 87.06 97 THR A O 1
ATOM 759 N N . LYS A 1 98 ? -2.630 6.853 14.534 1.00 90.75 98 LYS A N 1
ATOM 760 C CA . LYS A 1 98 ? -2.823 6.944 13.088 1.00 90.75 98 LYS A CA 1
ATOM 761 C C . LYS A 1 98 ? -1.511 6.632 12.389 1.00 90.75 98 LYS A C 1
ATOM 763 O O . LYS A 1 98 ? -0.433 6.878 12.925 1.00 90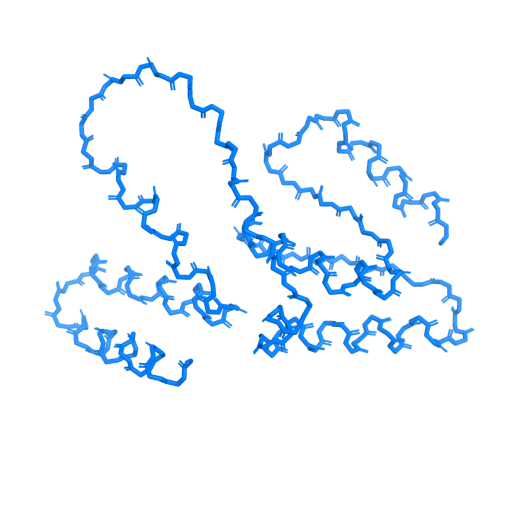.75 98 LYS A O 1
ATOM 768 N N . SER A 1 99 ? -1.588 6.051 11.201 1.00 91.81 99 SER A N 1
ATOM 769 C CA . SER A 1 99 ? -0.417 5.688 10.402 1.00 91.81 99 SER A CA 1
ATOM 770 C C . SER A 1 99 ? -0.603 6.173 8.975 1.00 91.81 99 SER A C 1
ATOM 772 O O . SER A 1 99 ? -1.704 6.099 8.435 1.00 91.81 99 SER A O 1
ATOM 774 N N . VAL A 1 100 ? 0.482 6.653 8.373 1.00 94.00 100 VAL A N 1
ATOM 775 C CA . VAL A 1 100 ? 0.522 7.064 6.968 1.00 94.00 100 VAL A CA 1
ATOM 776 C C . VAL A 1 100 ? 1.480 6.136 6.236 1.00 94.00 100 VAL A C 1
ATOM 778 O O . VAL A 1 100 ? 2.607 5.924 6.685 1.00 94.00 100 VAL A O 1
ATOM 781 N N . VAL A 1 101 ? 1.021 5.563 5.125 1.00 93.62 101 VAL A N 1
ATOM 782 C CA . VAL A 1 101 ? 1.794 4.626 4.307 1.00 93.62 101 VAL A CA 1
ATOM 783 C C . VAL A 1 101 ? 1.992 5.238 2.928 1.00 93.62 101 VAL A C 1
ATOM 785 O O . VAL A 1 101 ? 1.025 5.616 2.274 1.00 93.62 101 VAL A O 1
ATOM 788 N N . TYR A 1 102 ? 3.246 5.314 2.487 1.00 94.12 102 TYR A N 1
ATOM 789 C CA . TYR A 1 102 ? 3.617 5.843 1.178 1.00 94.12 102 TYR A CA 1
ATOM 790 C C . TYR A 1 102 ? 4.126 4.722 0.278 1.00 94.12 102 TYR A C 1
ATOM 792 O O . TYR A 1 102 ? 4.901 3.863 0.701 1.00 94.12 102 TYR A O 1
ATOM 800 N N . THR A 1 103 ? 3.729 4.753 -0.988 1.00 91.12 103 THR A N 1
ATOM 801 C CA . THR A 1 103 ? 4.308 3.912 -2.034 1.00 91.12 103 THR A CA 1
ATOM 802 C C . THR A 1 103 ? 4.169 4.612 -3.382 1.00 91.12 103 THR A C 1
ATOM 804 O O . THR A 1 103 ? 3.163 5.284 -3.603 1.00 91.12 103 THR A O 1
ATOM 807 N N . PRO A 1 104 ? 5.145 4.463 -4.293 1.00 88.81 104 PRO A N 1
ATOM 808 C CA . PRO A 1 104 ? 5.016 4.983 -5.651 1.00 88.81 104 PRO A CA 1
ATOM 809 C C . PRO A 1 104 ? 4.046 4.161 -6.518 1.00 88.81 104 PRO A C 1
ATOM 811 O O . PRO A 1 104 ? 3.773 4.547 -7.648 1.00 88.81 104 PRO A O 1
ATOM 814 N N . TRP A 1 105 ? 3.529 3.028 -6.023 1.00 88.19 105 TRP A N 1
ATOM 815 C CA . TRP A 1 105 ? 2.738 2.092 -6.819 1.00 88.19 105 TRP A CA 1
ATOM 816 C C . TRP A 1 105 ? 1.263 2.070 -6.397 1.00 88.19 105 TRP A C 1
ATOM 818 O O . TRP A 1 105 ? 0.913 1.453 -5.388 1.00 88.19 105 TRP A O 1
ATOM 828 N N . THR A 1 106 ? 0.373 2.640 -7.215 1.00 86.44 106 THR A N 1
ATOM 829 C CA . THR A 1 106 ? -1.085 2.647 -6.967 1.00 86.44 106 THR A CA 1
ATOM 830 C C . THR A 1 106 ? -1.650 1.239 -6.768 1.00 86.44 106 THR A C 1
ATOM 832 O O . THR A 1 106 ? -2.426 0.992 -5.847 1.00 86.44 106 THR A O 1
ATOM 835 N N . ARG A 1 107 ? -1.202 0.261 -7.567 1.00 85.88 107 ARG A N 1
ATOM 836 C CA . ARG A 1 107 ? -1.632 -1.138 -7.414 1.00 85.88 107 ARG A CA 1
ATOM 837 C C . ARG A 1 107 ? -1.221 -1.735 -6.064 1.00 85.88 107 ARG A C 1
ATOM 839 O O . ARG A 1 107 ? -1.951 -2.558 -5.516 1.00 85.88 107 ARG A O 1
ATOM 846 N N . PHE A 1 108 ? -0.093 -1.300 -5.503 1.00 90.69 108 PHE A N 1
ATOM 847 C CA . PHE A 1 108 ? 0.349 -1.764 -4.192 1.00 90.69 108 PHE A CA 1
ATOM 848 C C . PHE A 1 108 ? -0.468 -1.133 -3.059 1.00 90.69 108 PHE A C 1
ATOM 850 O O . PHE A 1 108 ? -0.742 -1.830 -2.088 1.00 90.69 108 PHE A O 1
ATOM 857 N N . LEU A 1 109 ? -0.929 0.122 -3.197 1.00 89.31 109 LEU A N 1
ATOM 858 C CA . LEU A 1 109 ? -1.877 0.735 -2.246 1.00 89.31 109 LEU A CA 1
ATOM 859 C C . LEU A 1 109 ? -3.150 -0.099 -2.108 1.00 89.31 109 LEU A C 1
ATOM 861 O O . LEU A 1 109 ? -3.574 -0.380 -0.989 1.00 89.31 109 LEU A O 1
ATOM 865 N N . TYR A 1 110 ? -3.698 -0.565 -3.233 1.00 87.81 110 TYR A N 1
ATOM 866 C CA . TYR A 1 110 ? -4.867 -1.441 -3.220 1.00 87.81 110 TYR A CA 1
ATOM 867 C C . TYR A 1 110 ? -4.615 -2.719 -2.404 1.00 87.81 110 TYR A C 1
ATOM 869 O O . TYR A 1 110 ? -5.397 -3.049 -1.516 1.00 87.81 110 TYR A O 1
ATOM 877 N N . LEU A 1 111 ? -3.492 -3.409 -2.646 1.00 91.00 111 LEU A N 1
ATOM 878 C CA . LEU A 1 111 ? -3.134 -4.625 -1.901 1.00 91.00 111 LEU A CA 1
ATOM 879 C C . LEU A 1 111 ? -2.899 -4.348 -0.409 1.00 91.00 111 LEU A C 1
ATOM 881 O O . LEU A 1 111 ? -3.290 -5.150 0.438 1.00 91.00 111 LEU A O 1
ATOM 885 N N . ILE A 1 112 ? -2.286 -3.207 -0.081 1.00 93.69 112 ILE A N 1
ATOM 886 C CA . ILE A 1 112 ? -2.080 -2.766 1.302 1.00 93.69 112 ILE A CA 1
ATOM 887 C C . ILE A 1 112 ? -3.418 -2.555 2.015 1.00 93.69 112 ILE A C 1
ATOM 889 O O . ILE A 1 112 ? -3.497 -2.865 3.197 1.00 93.69 112 ILE A O 1
ATOM 893 N N . GLY A 1 113 ? -4.449 -2.045 1.335 1.00 91.38 113 GLY A N 1
ATOM 894 C CA . GLY A 1 113 ? -5.744 -1.728 1.945 1.00 91.38 113 GLY A CA 1
ATOM 895 C C . GLY A 1 113 ? -6.563 -2.950 2.380 1.00 91.38 113 GLY A C 1
ATOM 896 O O . GLY A 1 113 ? -7.306 -2.868 3.357 1.00 91.38 113 GLY A O 1
ATOM 897 N N . ILE A 1 114 ? -6.397 -4.094 1.709 1.00 91.81 114 ILE A N 1
ATOM 898 C CA . ILE A 1 114 ? -7.211 -5.301 1.939 1.00 91.81 114 ILE A CA 1
ATOM 899 C C . ILE A 1 114 ? -6.986 -5.881 3.342 1.00 91.81 114 ILE A C 1
ATOM 901 O O . ILE A 1 114 ? -7.940 -6.111 4.088 1.00 91.81 114 ILE A O 1
ATOM 905 N N . ALA A 1 115 ? -5.728 -6.105 3.727 1.00 91.56 115 ALA A N 1
ATOM 906 C CA . ALA A 1 115 ? -5.420 -6.803 4.974 1.00 91.56 115 ALA A CA 1
ATOM 907 C C . ALA A 1 115 ? -5.831 -6.010 6.242 1.00 91.56 115 ALA A C 1
ATOM 909 O O . ALA A 1 115 ? -6.469 -6.587 7.121 1.00 91.56 115 ALA A O 1
ATOM 910 N N . PRO A 1 116 ? -5.564 -4.694 6.368 1.00 92.12 116 PRO A N 1
ATOM 911 C CA . PRO A 1 116 ? -6.069 -3.884 7.476 1.00 92.12 116 PRO A CA 1
ATOM 912 C C . PRO A 1 116 ? -7.601 -3.819 7.522 1.00 92.12 116 PRO A C 1
ATOM 914 O O . PRO A 1 116 ? -8.170 -3.915 8.611 1.00 92.12 116 PRO A O 1
ATOM 917 N N . ALA A 1 117 ? -8.274 -3.711 6.368 1.00 92.00 117 ALA A N 1
ATOM 918 C CA . ALA A 1 117 ? -9.735 -3.663 6.304 1.00 92.00 117 ALA A CA 1
ATOM 919 C C . ALA A 1 117 ? -10.376 -4.936 6.881 1.00 92.00 117 ALA A C 1
ATOM 921 O O . ALA A 1 117 ? -11.312 -4.841 7.677 1.00 92.00 117 ALA A O 1
ATOM 922 N N . TYR A 1 118 ? -9.812 -6.111 6.577 1.00 92.12 118 TYR A N 1
ATOM 923 C CA . TYR A 1 118 ? -10.242 -7.388 7.162 1.00 92.12 118 T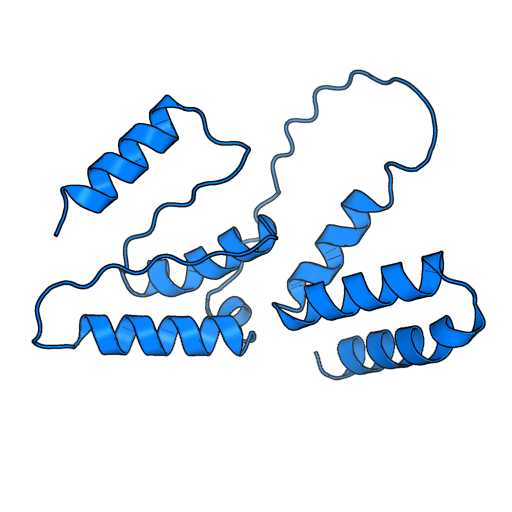YR A CA 1
ATOM 924 C C . TYR A 1 118 ? -10.172 -7.402 8.697 1.00 92.12 118 TYR A C 1
ATOM 926 O O . TYR A 1 118 ? -11.019 -7.988 9.364 1.00 92.12 118 TYR A O 1
ATOM 934 N N . HIS A 1 119 ? -9.204 -6.692 9.279 1.00 90.56 119 HIS A N 1
ATOM 935 C CA . HIS A 1 119 ? -9.044 -6.550 10.728 1.00 90.56 119 HIS A CA 1
ATOM 936 C C . HIS A 1 119 ? -9.744 -5.313 11.318 1.00 90.56 119 HIS A C 1
ATOM 938 O O . HIS A 1 119 ? -9.422 -4.882 12.437 1.00 90.56 119 HIS A O 1
ATOM 944 N N . SER A 1 120 ? -10.697 -4.732 10.582 1.00 91.06 120 SER A N 1
ATOM 945 C CA . SER A 1 120 ? -11.447 -3.533 10.974 1.00 91.06 120 SER A CA 1
ATOM 946 C C . SER A 1 120 ? -10.519 -2.380 11.370 1.00 91.06 120 SER A C 1
ATOM 948 O O . SER A 1 120 ? -10.663 -1.774 12.436 1.00 91.06 120 SER A O 1
ATOM 950 N N . ILE A 1 121 ? -9.493 -2.145 10.555 1.00 91.50 121 ILE A N 1
ATOM 951 C CA . ILE A 1 121 ? -8.656 -0.949 10.608 1.00 91.50 121 ILE A CA 1
ATOM 952 C C . ILE A 1 121 ? -9.110 -0.056 9.458 1.00 91.50 121 ILE A C 1
ATOM 954 O O . ILE A 1 121 ? -9.024 -0.439 8.291 1.00 91.50 121 ILE A O 1
ATOM 958 N N . LEU A 1 122 ? -9.622 1.124 9.799 1.00 90.19 122 LEU A N 1
ATOM 959 C CA . LEU A 1 122 ? -10.081 2.095 8.814 1.00 90.19 122 LEU A CA 1
ATOM 960 C C . LEU A 1 122 ? -8.883 2.681 8.065 1.00 90.19 122 LEU A C 1
ATOM 962 O O . LEU A 1 122 ? -7.847 2.981 8.660 1.00 90.19 122 LEU A O 1
ATOM 966 N N . SER A 1 123 ? -9.033 2.852 6.756 1.00 91.06 123 SER A N 1
ATOM 967 C CA . SER A 1 123 ? -8.019 3.469 5.908 1.00 91.06 123 SER A CA 1
ATOM 968 C C . SER A 1 123 ? -8.673 4.307 4.814 1.00 91.06 123 SER A C 1
ATOM 970 O O . SER A 1 123 ? -9.820 4.073 4.435 1.00 91.06 123 SER A O 1
ATOM 972 N N . ALA A 1 124 ? -7.931 5.297 4.328 1.00 90.88 124 ALA A N 1
ATOM 973 C CA . ALA A 1 124 ? -8.278 6.089 3.160 1.00 90.88 124 ALA A CA 1
ATOM 974 C C . ALA A 1 124 ? -7.086 6.072 2.197 1.00 90.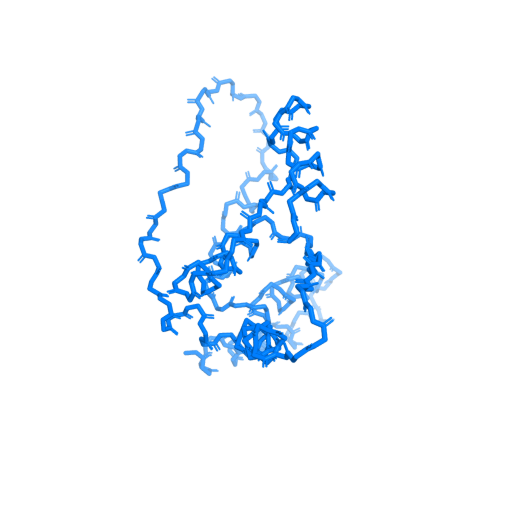88 124 ALA A C 1
ATOM 976 O O . ALA A 1 124 ? -5.940 6.213 2.627 1.00 90.88 124 ALA A O 1
ATOM 977 N N . GLN A 1 125 ? -7.362 5.894 0.906 1.00 91.00 125 GLN A N 1
ATOM 978 C CA . GLN A 1 125 ? -6.361 5.947 -0.156 1.00 91.00 125 GLN A CA 1
ATOM 979 C C . GLN A 1 125 ? -6.391 7.327 -0.814 1.00 91.00 125 GLN A C 1
ATOM 981 O O . GLN A 1 125 ? -7.454 7.826 -1.179 1.00 91.00 125 GLN A O 1
ATOM 986 N N . ILE A 1 126 ? -5.212 7.925 -0.973 1.00 91.00 126 ILE A N 1
ATOM 987 C CA . ILE A 1 126 ? -5.005 9.163 -1.723 1.00 91.00 126 ILE A CA 1
ATOM 988 C C . ILE A 1 126 ? -4.032 8.845 -2.856 1.00 91.00 126 ILE A C 1
ATOM 990 O O . ILE A 1 126 ? -2.909 8.416 -2.599 1.00 91.00 126 ILE A O 1
ATOM 994 N N . ASP A 1 127 ? -4.463 9.057 -4.095 1.00 87.62 127 ASP A N 1
ATOM 995 C CA . ASP A 1 127 ? -3.631 8.929 -5.291 1.00 87.62 127 ASP A CA 1
ATOM 996 C C . ASP A 1 127 ? -3.956 10.034 -6.314 1.00 87.62 127 ASP A C 1
ATOM 998 O O . ASP A 1 127 ? -4.717 10.961 -6.032 1.00 87.62 127 ASP A O 1
ATOM 1002 N N . GLY A 1 128 ? -3.340 9.968 -7.497 1.00 86.25 128 GLY A N 1
ATOM 1003 C CA . GLY A 1 128 ? -3.539 10.961 -8.556 1.00 86.25 128 GLY A CA 1
ATOM 1004 C C . GLY A 1 128 ? -4.909 10.914 -9.241 1.00 86.25 128 GLY A C 1
ATOM 1005 O O . GLY A 1 128 ? -5.188 11.783 -10.060 1.00 86.25 128 GLY A O 1
ATOM 1006 N N . THR A 1 129 ? -5.752 9.924 -8.936 1.00 85.94 129 THR A N 1
ATOM 1007 C CA . THR A 1 129 ? -7.048 9.708 -9.600 1.00 85.94 129 THR A CA 1
ATOM 1008 C C . THR A 1 129 ? -8.232 10.269 -8.812 1.00 85.94 129 THR A C 1
ATOM 1010 O O . THR A 1 129 ? -9.305 10.476 -9.379 1.00 85.94 129 THR A O 1
ATOM 1013 N N . ILE A 1 130 ? -8.059 10.555 -7.517 1.00 87.88 130 ILE A N 1
ATOM 1014 C CA . ILE A 1 130 ? -9.134 11.102 -6.682 1.00 87.88 130 ILE A CA 1
ATOM 1015 C C . ILE A 1 130 ? -9.315 12.615 -6.884 1.00 87.88 130 ILE A C 1
ATOM 1017 O O . ILE A 1 130 ? -8.363 13.364 -7.110 1.00 87.88 130 ILE A O 1
ATOM 1021 N N . THR A 1 131 ? -10.555 13.093 -6.758 1.00 93.06 131 THR A N 1
ATOM 1022 C CA . THR A 1 131 ? -10.872 14.525 -6.889 1.00 93.06 131 THR A CA 1
ATOM 1023 C C . THR A 1 131 ? -10.358 15.337 -5.692 1.00 93.06 131 THR A C 1
ATOM 1025 O O . THR A 1 131 ? -10.169 14.799 -4.597 1.00 93.06 131 THR A O 1
ATOM 1028 N N . SER A 1 132 ? -10.182 16.659 -5.863 1.00 94.00 132 SER A N 1
ATOM 1029 C CA . SER A 1 132 ? -9.755 17.543 -4.755 1.00 94.00 132 SER A CA 1
ATOM 1030 C C . SER A 1 132 ? -10.696 17.461 -3.556 1.00 94.00 132 SER A C 1
ATOM 1032 O O . SER A 1 132 ? -10.235 17.348 -2.427 1.00 94.00 132 SER A O 1
ATOM 1034 N N . GLN A 1 133 ? -12.006 17.418 -3.808 1.00 94.19 133 GLN A N 1
ATOM 1035 C CA . GLN A 1 133 ? -13.026 17.327 -2.761 1.00 94.19 133 GLN A CA 1
ATOM 1036 C C . GLN A 1 133 ? -12.913 16.024 -1.956 1.00 94.19 133 GLN A C 1
ATOM 1038 O O . GLN A 1 133 ? -13.001 16.038 -0.730 1.00 94.19 133 GLN A O 1
ATOM 1043 N N . VAL A 1 134 ? -12.689 14.886 -2.627 1.00 92.44 134 VAL A N 1
ATOM 1044 C CA . VAL A 1 134 ? -12.502 13.590 -1.949 1.00 92.44 134 VAL A CA 1
ATOM 1045 C C . VAL A 1 134 ? -11.220 13.597 -1.120 1.00 92.44 134 VAL A C 1
ATOM 1047 O O . VAL A 1 134 ? -11.218 13.110 0.011 1.00 92.44 134 VAL A O 1
ATOM 1050 N N . ARG A 1 135 ? -10.146 14.190 -1.649 1.00 93.69 135 ARG A N 1
ATOM 1051 C CA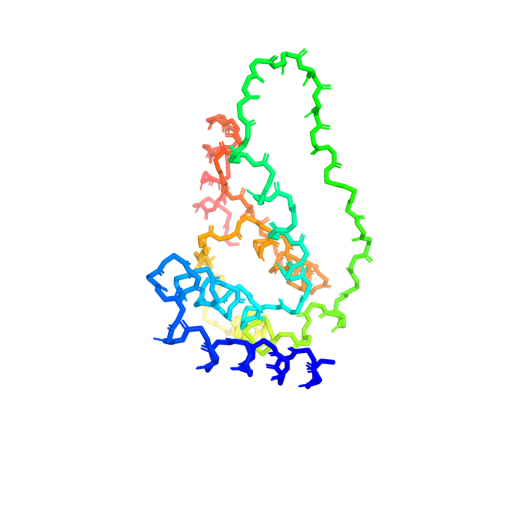 . ARG A 1 135 ? -8.870 14.341 -0.943 1.00 93.69 135 ARG A CA 1
ATOM 1052 C C . ARG A 1 135 ? -9.005 15.205 0.310 1.00 93.69 135 ARG A C 1
ATOM 1054 O O . ARG A 1 135 ? -8.550 14.789 1.369 1.00 93.69 135 ARG A O 1
ATOM 1061 N N . GLU A 1 136 ? -9.633 16.373 0.204 1.00 94.75 136 GLU A N 1
ATOM 1062 C CA . GLU A 1 136 ? -9.877 17.275 1.339 1.00 94.75 136 GLU A CA 1
ATOM 1063 C C . GLU A 1 136 ? -10.686 16.572 2.429 1.00 94.75 136 GLU A C 1
ATOM 1065 O O . GLU A 1 136 ? -10.250 16.517 3.577 1.00 94.75 136 GLU A O 1
ATOM 1070 N N . LYS A 1 137 ? -11.778 15.899 2.055 1.00 93.56 137 LYS A N 1
ATOM 1071 C CA . LYS A 1 137 ? -12.592 15.116 2.991 1.00 93.56 137 LYS A CA 1
ATOM 1072 C C . LYS A 1 137 ? -11.804 13.989 3.666 1.00 93.56 137 LYS A C 1
ATOM 1074 O O . LYS A 1 137 ? -11.989 13.727 4.854 1.00 93.56 137 LYS A O 1
ATOM 1079 N N . ALA A 1 138 ? -10.935 13.294 2.931 1.00 91.94 138 ALA A N 1
ATOM 1080 C CA . ALA A 1 138 ? -10.087 12.247 3.497 1.00 91.94 138 ALA A CA 1
ATOM 1081 C C . ALA A 1 138 ? -9.095 12.814 4.527 1.00 91.94 138 ALA A C 1
ATOM 1083 O O . ALA A 1 138 ? -8.912 12.217 5.588 1.00 91.94 138 ALA A O 1
ATOM 1084 N N . LEU A 1 139 ? -8.502 13.978 4.243 1.00 93.25 139 LEU A N 1
ATOM 1085 C CA . LEU A 1 139 ? -7.603 14.676 5.162 1.00 93.25 139 LEU A CA 1
ATOM 1086 C C . LEU A 1 139 ? -8.345 15.172 6.407 1.00 93.25 139 LEU A C 1
ATOM 1088 O O . LEU A 1 139 ? -7.900 14.901 7.519 1.00 93.25 139 LEU A O 1
ATOM 1092 N N . GLU A 1 140 ? -9.497 15.824 6.248 1.00 94.06 140 GLU A N 1
ATOM 1093 C CA . GLU A 1 140 ? -10.340 16.252 7.371 1.00 94.06 140 GLU A CA 1
ATOM 1094 C C . GLU A 1 140 ? -10.714 15.074 8.271 1.00 94.06 140 GLU A C 1
ATOM 1096 O O . GLU A 1 140 ? -10.539 15.139 9.487 1.00 94.06 140 GLU A O 1
ATOM 1101 N N . ASN A 1 141 ? -11.156 13.961 7.682 1.00 91.44 141 ASN A N 1
ATOM 1102 C CA . ASN A 1 141 ? -11.469 12.749 8.432 1.00 91.44 141 ASN A CA 1
ATOM 1103 C C . ASN A 1 141 ? -10.250 12.201 9.177 1.00 91.44 141 ASN A C 1
ATOM 1105 O O . ASN A 1 141 ? -10.394 11.743 10.310 1.00 91.44 141 ASN A O 1
ATOM 1109 N N . PHE A 1 142 ? -9.067 12.247 8.560 1.00 92.12 142 PHE A N 1
ATOM 1110 C CA . PHE A 1 142 ? -7.827 11.805 9.186 1.00 92.12 142 PHE A CA 1
ATOM 1111 C C . PHE A 1 142 ? -7.436 12.689 10.373 1.00 92.12 142 PHE A C 1
ATOM 1113 O O . PHE A 1 142 ? -6.948 12.166 11.370 1.00 92.12 142 PHE A O 1
ATOM 1120 N N . PHE A 1 143 ? -7.658 14.003 10.322 1.00 90.44 143 PHE A N 1
ATOM 1121 C CA . PHE A 1 143 ? -7.347 14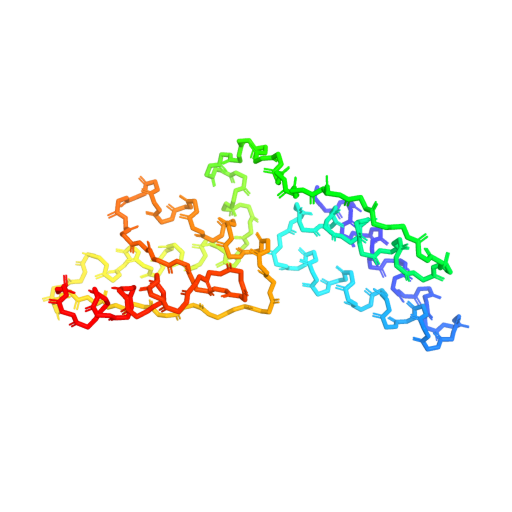.891 11.447 1.00 90.44 143 PHE A CA 1
ATOM 1122 C C . PHE A 1 143 ? -8.405 14.832 12.554 1.00 90.44 143 PHE A C 1
ATOM 1124 O O . PHE A 1 143 ? -8.041 14.778 13.729 1.00 90.44 143 PHE A O 1
ATOM 1131 N N . ASN A 1 144 ? -9.687 14.755 12.192 1.00 88.94 144 ASN A N 1
ATOM 1132 C CA . ASN A 1 144 ? -10.796 14.969 13.123 1.00 88.94 144 ASN A CA 1
ATOM 1133 C C . ASN A 1 144 ? -11.339 13.693 13.787 1.00 88.94 144 ASN A C 1
ATOM 1135 O O . ASN A 1 144 ? -11.904 13.789 14.874 1.00 88.94 144 ASN A O 1
ATOM 1139 N N . ASN A 1 145 ? -11.175 12.506 13.190 1.00 78.12 145 ASN A N 1
ATOM 1140 C CA . ASN A 1 145 ? -11.618 11.255 13.822 1.00 78.12 145 ASN A CA 1
ATOM 1141 C C . ASN A 1 145 ? -10.479 10.642 14.640 1.00 78.12 145 ASN A C 1
ATOM 1143 O O . ASN A 1 145 ? -9.428 10.406 14.047 1.00 78.12 145 ASN A O 1
ATOM 1147 N N . PRO A 1 146 ? -10.632 10.419 15.956 1.00 64.75 146 PRO A N 1
ATOM 1148 C CA . PRO A 1 146 ? -9.591 9.835 16.798 1.00 64.75 146 PRO A CA 1
ATOM 1149 C C . PRO A 1 146 ? -9.227 8.409 16.375 1.00 64.75 146 PRO A C 1
ATOM 1151 O O . PRO A 1 146 ? -10.138 7.567 16.217 1.00 64.75 146 PRO A O 1
#

Secondary structure (DSSP, 8-state):
-HHHHHHHHHHHHHHTTS-HHHHHHHHHHHHHHTT-GGGGGGGTTTTTTTS------------------HHHHHTSHHHHHHHHHHHHHHT-SS---------S-HHHHHHHHHHHHHTT-------TTS-HHHHHHHHHHHHH--

InterPro domains:
  IPR027417 P-loop containing nucleoside triphosphate hydrolase [G3DSA:3.40.50.300] (1-146)

Radius of gyration: 18.67 Å; chains: 1; bounding box: 38×37×58 Å

Organism: NCBI:txid1389203

Foldseek 3Di:
DVVVLVVLVVQLVVCVPVDDVSNVVSVVLNVQVLQAVVSNVVVVVVVPPPDDDDDDDPDPPPVVPPPDALVRLCVRVVLVVVLVVVVVQVPDPPDHDDDDDDDPDPVSVVSSVRNCVVVVNDDDDDDPPDDPVSVVVRVCCRVPPD

pLDDT: mean 78.6, std 18.6, range [31.53, 96.5]

Sequence (146 aa):
MQQEYSTLYKEFLSSKSKGPGEFFRNINKLQICSNHHMMINSMADAD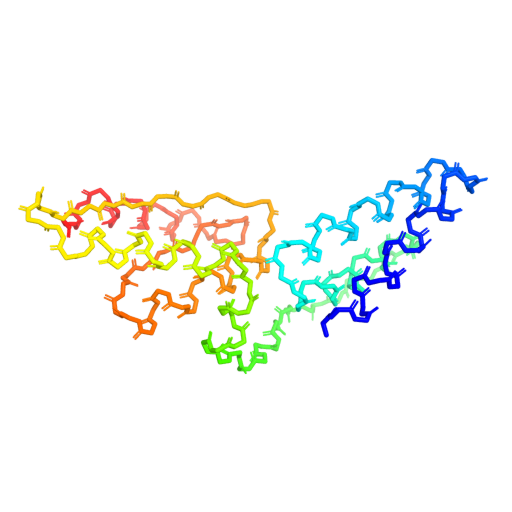LEDNEGRSTQDNSSTITQTIVDVETCIMSSKIAHLLKSLLKNKQSKCGPTKSVVYTPWTRFLYLIGIAPAYHSILSAQIDGTITSQVREKALENFFNNP